Protein AF-A0A534MYF4-F1 (afdb_monomer)

Nearest PDB structures (foldseek):
  5f4y-assembly1_A  TM=4.083E-01  e=5.282E+00  Homo sapiens
  7zo8-assembly1_A  TM=3.201E-01  e=6.500E+00  Brucella abortus 2308
  7zdk-assembly1_C  TM=2.076E-01  e=5.016E+00  Escherichia coli K-12

Solvent-accessible surface area (backbone atoms only — not comparable to full-atom values): 9350 Å² total; per-residue (Å²): 141,80,67,73,68,59,60,54,53,53,51,52,51,52,52,51,52,51,49,53,50,50,54,53,47,58,74,72,53,86,73,79,54,94,61,69,84,48,51,46,61,53,49,28,51,52,36,49,53,49,29,50,55,48,47,54,52,52,52,52,49,57,50,50,52,52,50,51,50,52,52,42,53,56,51,50,74,78,44,56,82,83,51,40,57,59,49,50,56,50,43,55,50,51,53,48,53,52,46,53,50,53,47,46,52,40,57,77,75,43,42,69,60,51,53,52,52,49,54,54,47,56,72,76,45,65,71,89,74,60,60,74,83,52,53,60,45,74,74,59,60,81,47,68,70,51,53,50,51,50,30,53,50,43,45,54,53,36,71,67,51,62,91,102

Secondary structure (DSSP, 8-state):
---HHHHHHHHHHHHHHHHHHHHHHHTT-SS--TTTT--HHHHHHHHHHHHHHHHHHHHHHHHHHHHHHHHHHHHHHHS-TTHHHHHHHHHHHHHHHHHHHHHHHHHHHTHHHHHHHHHHHHHHS-GGG--GGGHHHHH---SHHHHHHHHHHHHHHHHTS---

Radius of gyration: 23.82 Å; Cα contacts (8 Å, |Δi|>4): 109; chains: 1; bounding box: 44×26×93 Å

Structure (mmCIF, N/CA/C/O backbone):
data_AF-A0A534MYF4-F1
#
_entry.id   AF-A0A534MYF4-F1
#
loop_
_atom_site.group_PDB
_atom_site.id
_atom_site.type_symbol
_atom_site.label_atom_id
_atom_site.label_alt_id
_atom_site.label_comp_id
_atom_site.label_asym_id
_atom_site.label_entity_id
_atom_site.label_seq_id
_atom_site.pdbx_PDB_ins_code
_atom_site.Cartn_x
_atom_site.Cartn_y
_atom_site.Cartn_z
_atom_site.occupancy
_atom_site.B_iso_or_equiv
_atom_site.auth_seq_id
_atom_site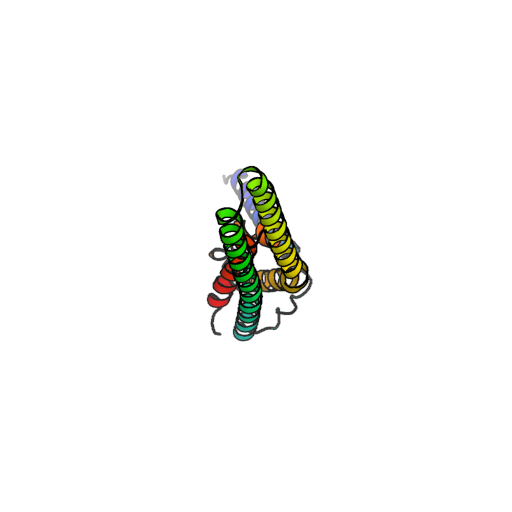.auth_comp_id
_atom_site.auth_asym_id
_atom_site.auth_atom_id
_atom_site.pdbx_PDB_model_num
ATOM 1 N N . MET A 1 1 ? -13.645 4.090 -62.710 1.00 44.28 1 MET A N 1
ATOM 2 C CA . MET A 1 1 ? -14.617 4.811 -61.861 1.00 44.28 1 MET A CA 1
ATOM 3 C C . MET A 1 1 ? -14.387 4.376 -60.413 1.00 44.28 1 MET A C 1
ATOM 5 O O . MET A 1 1 ? -15.042 3.464 -59.936 1.00 44.28 1 MET A O 1
ATOM 9 N N . PHE A 1 2 ? -13.359 4.928 -59.756 1.00 39.75 2 PHE A N 1
ATOM 10 C CA . PHE A 1 2 ? -12.973 4.542 -58.393 1.00 39.75 2 PHE A CA 1
ATOM 11 C C . PHE A 1 2 ? -13.410 5.617 -57.390 1.00 39.75 2 PHE A C 1
ATOM 13 O O . PHE A 1 2 ? -13.209 6.815 -57.574 1.00 39.75 2 PHE A O 1
ATOM 20 N N . THR A 1 3 ? -14.085 5.131 -56.358 1.00 49.12 3 THR A N 1
ATOM 21 C CA . THR A 1 3 ? -14.824 5.797 -55.284 1.00 49.12 3 THR A CA 1
ATOM 22 C C . THR A 1 3 ? -14.002 6.806 -54.473 1.00 49.12 3 THR A C 1
ATOM 24 O O . THR A 1 3 ? -13.263 6.418 -53.569 1.00 49.12 3 THR A O 1
ATOM 27 N N . LYS A 1 4 ? -14.228 8.104 -54.721 1.00 49.84 4 LYS A N 1
ATOM 28 C CA . LYS A 1 4 ? -13.668 9.246 -53.964 1.00 49.84 4 LYS A CA 1
ATOM 29 C C . LYS A 1 4 ? -14.003 9.239 -52.459 1.00 49.84 4 LYS A C 1
ATOM 31 O O . LYS A 1 4 ? -13.282 9.840 -51.674 1.00 49.84 4 LYS A O 1
ATOM 36 N N . GLY A 1 5 ? -15.061 8.538 -52.042 1.00 47.97 5 GLY A N 1
ATOM 37 C CA . GLY A 1 5 ? -15.445 8.429 -50.627 1.00 47.97 5 GLY A CA 1
ATOM 38 C C . GLY A 1 5 ? -14.579 7.470 -49.797 1.00 47.97 5 GLY A C 1
ATOM 39 O O . GLY A 1 5 ? -14.430 7.669 -48.596 1.00 47.97 5 GLY A O 1
ATOM 40 N N . LYS A 1 6 ? -13.966 6.450 -50.417 1.00 46.94 6 LYS A N 1
ATOM 41 C CA . LYS A 1 6 ? -13.182 5.430 -49.690 1.00 46.94 6 LYS A CA 1
ATOM 42 C C . LYS A 1 6 ? -11.779 5.914 -49.313 1.00 46.94 6 LYS A C 1
ATOM 44 O O . LYS A 1 6 ? -11.289 5.570 -48.243 1.00 46.94 6 LYS A O 1
ATOM 49 N N . THR A 1 7 ? -11.158 6.743 -50.150 1.00 51.94 7 THR A N 1
ATOM 50 C CA . THR A 1 7 ? -9.843 7.348 -49.875 1.00 51.94 7 THR A CA 1
ATOM 51 C C . THR A 1 7 ? -9.907 8.399 -48.770 1.00 51.94 7 THR A C 1
ATOM 53 O O . THR A 1 7 ? -8.994 8.473 -47.953 1.00 51.94 7 THR A O 1
ATOM 56 N N . PHE A 1 8 ? -11.002 9.161 -48.686 1.00 54.44 8 PHE A N 1
ATOM 57 C CA . PHE A 1 8 ? -11.188 10.159 -47.629 1.00 54.44 8 PHE A CA 1
ATOM 58 C C . PHE A 1 8 ? -11.366 9.503 -46.251 1.00 54.44 8 PHE A C 1
ATOM 60 O O . PHE A 1 8 ? -10.742 9.918 -45.280 1.00 54.44 8 PHE A O 1
ATOM 67 N N . LEU A 1 9 ? -12.143 8.415 -46.178 1.00 52.19 9 LEU A N 1
ATOM 68 C CA . LEU A 1 9 ? -12.341 7.660 -44.939 1.00 52.19 9 LEU A CA 1
ATOM 69 C C . LEU A 1 9 ? -11.034 7.019 -44.437 1.00 52.19 9 LEU A C 1
ATOM 71 O O . LEU A 1 9 ? -10.742 7.071 -43.246 1.00 52.19 9 LEU A O 1
ATOM 75 N N . PHE A 1 10 ? -10.220 6.469 -45.345 1.00 49.72 10 PHE A N 1
ATOM 76 C CA . PHE A 1 10 ? -8.921 5.887 -44.992 1.00 49.72 10 PHE A CA 1
ATOM 77 C C . PHE A 1 10 ? -7.945 6.929 -44.434 1.00 49.72 10 PHE A C 1
ATOM 79 O O . PHE A 1 10 ? -7.279 6.658 -43.439 1.00 49.72 10 PHE A O 1
ATOM 86 N N . LEU A 1 11 ? -7.889 8.128 -45.023 1.00 51.34 11 LEU A N 1
ATOM 87 C CA . LEU A 1 11 ? -7.017 9.208 -44.548 1.00 51.34 11 LEU A CA 1
ATOM 88 C C . LEU A 1 11 ? -7.445 9.745 -43.177 1.00 51.34 11 LEU A C 1
ATOM 90 O O . LEU A 1 11 ? -6.586 10.009 -42.341 1.00 51.34 11 LEU A O 1
ATOM 94 N N . VAL A 1 12 ? -8.750 9.849 -42.914 1.00 56.19 12 VAL A N 1
ATOM 95 C CA . VAL A 1 12 ? -9.270 10.295 -41.609 1.00 56.19 12 VAL A CA 1
ATOM 96 C C . VAL A 1 12 ? -9.009 9.255 -40.515 1.00 56.19 12 VAL A C 1
ATOM 98 O O . VAL A 1 12 ? -8.615 9.623 -39.411 1.00 56.19 12 VAL A O 1
ATOM 101 N N . ILE A 1 13 ? -9.156 7.959 -40.811 1.00 54.66 13 ILE A N 1
ATOM 102 C CA . ILE A 1 13 ? -8.848 6.886 -39.851 1.00 54.66 13 ILE A CA 1
ATOM 103 C C . ILE A 1 13 ? -7.342 6.827 -39.564 1.00 54.66 13 ILE A C 1
ATOM 105 O O . ILE A 1 13 ? -6.945 6.714 -38.404 1.00 54.66 13 ILE A O 1
ATOM 109 N N . LEU A 1 14 ? -6.496 6.954 -40.592 1.00 49.47 14 LEU A N 1
ATOM 110 C CA . LEU A 1 14 ? -5.044 6.942 -40.417 1.00 49.47 14 LEU A CA 1
ATOM 111 C C . LEU A 1 14 ? -4.564 8.169 -39.627 1.00 49.47 14 LEU A C 1
ATOM 113 O O . LEU A 1 14 ? -3.753 8.018 -38.720 1.00 49.47 14 LEU A O 1
ATOM 117 N N . ALA A 1 15 ? -5.114 9.355 -39.914 1.00 52.22 15 ALA A N 1
ATOM 118 C CA . ALA A 1 15 ? -4.825 10.589 -39.181 1.00 52.22 15 ALA A CA 1
ATOM 119 C C . ALA A 1 15 ? -5.340 10.553 -37.730 1.00 52.22 15 ALA A C 1
ATOM 121 O O . ALA A 1 15 ? -4.687 11.071 -36.829 1.00 52.22 15 ALA A O 1
ATOM 122 N N . GLY A 1 16 ? -6.487 9.913 -37.479 1.00 47.78 16 GLY A N 1
ATOM 123 C CA . GLY A 1 16 ? -7.017 9.712 -36.129 1.00 47.78 16 GLY A CA 1
ATOM 124 C C . GLY A 1 16 ? -6.170 8.745 -35.296 1.00 47.78 16 GLY A C 1
ATOM 125 O O . GLY A 1 16 ? -5.919 9.001 -34.119 1.00 47.78 16 GLY A O 1
ATOM 126 N N . LEU A 1 17 ? -5.677 7.663 -35.907 1.00 50.41 17 LEU A N 1
ATOM 127 C CA . LEU A 1 17 ? -4.780 6.704 -35.254 1.00 50.41 17 LEU A CA 1
ATOM 128 C C . LEU A 1 17 ? -3.402 7.309 -34.965 1.00 50.41 17 LEU A C 1
ATOM 130 O O . LEU A 1 17 ? -2.874 7.107 -33.872 1.00 50.41 17 LEU A O 1
ATOM 134 N N . THR A 1 18 ? -2.836 8.085 -35.894 1.00 51.31 18 THR A N 1
ATOM 135 C CA . THR A 1 18 ? -1.557 8.771 -35.661 1.00 51.31 18 THR A CA 1
ATOM 136 C C . THR A 1 18 ? -1.698 9.890 -34.639 1.00 51.31 18 THR A C 1
ATOM 138 O O . THR A 1 18 ? -0.851 9.989 -33.760 1.00 51.31 18 THR A O 1
ATOM 141 N N . ALA A 1 19 ? -2.782 10.668 -34.655 1.00 48.22 19 ALA A N 1
ATOM 142 C CA . ALA A 1 19 ? -3.037 11.678 -33.630 1.00 48.22 19 ALA A CA 1
ATOM 143 C C . ALA A 1 19 ? -3.228 11.051 -32.240 1.00 48.22 19 ALA A C 1
ATOM 145 O O . ALA A 1 19 ? -2.672 11.555 -31.270 1.00 48.22 19 ALA A O 1
ATOM 146 N N . ALA A 1 20 ? -3.939 9.924 -32.127 1.00 50.81 20 ALA A N 1
ATOM 147 C CA . ALA A 1 20 ? -4.079 9.209 -30.858 1.00 50.81 20 ALA A CA 1
ATOM 148 C C . ALA A 1 20 ? -2.747 8.611 -30.372 1.00 50.81 20 ALA A C 1
ATOM 150 O O . ALA A 1 20 ? -2.467 8.650 -29.176 1.00 50.81 20 ALA A O 1
ATOM 151 N N . ALA A 1 21 ? -1.910 8.093 -31.277 1.00 49.12 21 ALA A N 1
ATOM 152 C CA . ALA A 1 21 ? -0.580 7.589 -30.943 1.00 49.12 21 ALA A CA 1
ATOM 153 C C . ALA A 1 21 ? 0.377 8.717 -30.525 1.00 49.12 21 ALA A C 1
ATOM 155 O O . ALA A 1 21 ? 1.079 8.573 -29.531 1.00 49.12 21 ALA A O 1
ATOM 156 N N . VAL A 1 22 ? 0.356 9.857 -31.223 1.00 48.53 22 VAL A N 1
ATOM 157 C CA . VAL A 1 22 ? 1.173 11.038 -30.909 1.00 48.53 22 VAL A CA 1
ATOM 158 C C . VAL A 1 22 ? 0.718 11.681 -29.601 1.00 48.53 22 VAL A C 1
ATOM 160 O O . VAL A 1 22 ? 1.566 11.956 -28.765 1.00 48.53 22 VAL A O 1
ATOM 163 N N . LEU A 1 23 ? -0.591 11.825 -29.355 1.00 46.50 23 LEU A N 1
ATOM 164 C CA . LEU A 1 23 ? -1.103 12.358 -28.086 1.00 46.50 23 LEU A CA 1
ATOM 165 C C . LEU A 1 23 ? -0.748 11.442 -26.900 1.00 46.50 23 LEU A C 1
ATOM 167 O O . LEU A 1 23 ? -0.424 11.919 -25.813 1.00 46.50 23 LEU A O 1
ATOM 171 N N . ARG A 1 24 ? -0.769 10.116 -27.113 1.00 48.12 24 ARG A N 1
ATOM 172 C CA . ARG A 1 24 ? -0.314 9.116 -26.131 1.00 48.12 24 ARG A CA 1
ATOM 173 C C . ARG A 1 24 ? 1.193 9.179 -25.902 1.00 48.12 24 ARG A C 1
ATOM 175 O O . ARG A 1 24 ? 1.608 9.042 -24.758 1.00 48.12 24 ARG A O 1
ATOM 182 N N . LEU A 1 25 ? 1.988 9.432 -26.944 1.00 42.41 25 LEU A N 1
ATOM 183 C CA . LEU A 1 25 ? 3.434 9.626 -26.835 1.00 42.41 25 LEU A CA 1
ATOM 184 C C . LEU A 1 25 ? 3.765 10.924 -26.084 1.00 42.41 25 LEU A C 1
ATOM 186 O O . LEU A 1 25 ? 4.630 10.915 -25.219 1.00 42.41 25 LEU A O 1
ATOM 190 N N . THR A 1 26 ? 3.030 12.011 -26.340 1.00 46.66 26 THR A N 1
ATOM 191 C CA . THR A 1 26 ? 3.214 13.305 -25.660 1.00 46.66 26 THR A CA 1
ATOM 192 C C . THR A 1 26 ? 2.696 13.318 -24.224 1.00 46.66 26 THR A C 1
ATOM 194 O O . THR A 1 26 ? 3.169 14.110 -23.423 1.00 46.66 26 THR A O 1
ATOM 197 N N . LEU A 1 27 ? 1.750 12.442 -23.862 1.00 48.22 27 LEU A N 1
ATOM 198 C CA . LEU A 1 27 ? 1.369 12.226 -22.458 1.00 48.22 27 LEU A CA 1
ATOM 199 C C . LEU A 1 27 ? 2.391 11.354 -21.700 1.00 48.22 27 LEU A C 1
ATOM 201 O O . LEU A 1 27 ? 2.335 11.293 -20.475 1.00 48.22 27 LEU A O 1
ATOM 205 N N . TYR A 1 28 ? 3.311 10.693 -22.416 1.00 48.97 28 TYR A N 1
ATOM 206 C CA . TYR A 1 28 ? 4.351 9.803 -21.880 1.00 48.97 28 TYR A CA 1
ATOM 207 C C . TYR A 1 28 ? 5.794 10.335 -22.042 1.00 48.97 28 TYR A C 1
ATOM 209 O O . TYR A 1 28 ? 6.733 9.685 -21.587 1.00 48.97 28 TYR A O 1
ATOM 217 N N . SER A 1 29 ? 5.981 11.504 -22.655 1.00 42.56 29 SER A N 1
ATOM 218 C CA . SER A 1 29 ? 7.255 12.216 -22.863 1.00 42.56 29 SER A CA 1
ATOM 219 C C . SER A 1 29 ? 7.183 13.509 -22.025 1.00 42.56 29 SER A C 1
ATOM 221 O O . 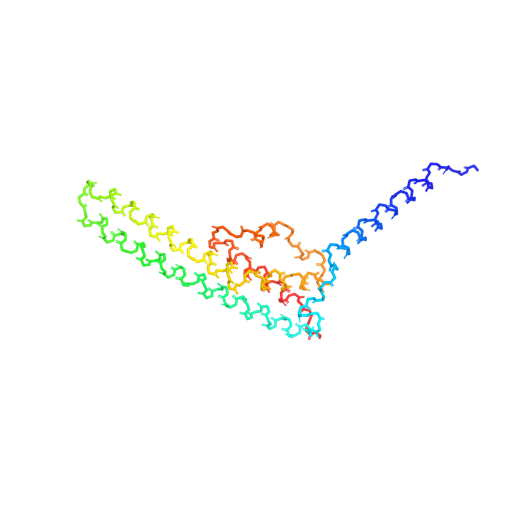SER A 1 29 ? 6.146 14.159 -22.007 1.00 42.56 29 SER A O 1
ATOM 223 N N . ASP A 1 30 ? 8.163 13.931 -21.217 1.00 41.16 30 ASP A N 1
ATOM 224 C CA . ASP A 1 30 ? 9.586 13.986 -21.563 1.00 41.16 30 ASP A CA 1
ATOM 225 C C . ASP A 1 30 ? 10.534 14.163 -20.352 1.00 41.16 30 ASP A C 1
ATOM 227 O O . ASP A 1 30 ? 11.585 14.792 -20.446 1.00 41.16 30 ASP A O 1
ATOM 231 N N . ALA A 1 31 ? 10.194 13.616 -19.185 1.00 49.75 31 ALA A N 1
ATOM 232 C CA . ALA A 1 31 ? 11.209 13.354 -18.166 1.00 49.75 31 ALA A CA 1
ATOM 233 C C . ALA A 1 31 ? 11.543 11.869 -18.249 1.00 49.75 31 ALA A C 1
ATOM 235 O O . ALA A 1 31 ? 10.700 11.031 -17.924 1.00 49.75 31 ALA A O 1
ATOM 236 N N . ALA A 1 32 ? 12.744 11.531 -18.726 1.00 61.88 32 ALA A N 1
ATOM 237 C CA . ALA A 1 32 ? 13.231 10.162 -18.660 1.00 61.88 32 ALA A CA 1
ATOM 238 C C . ALA A 1 32 ? 13.028 9.661 -17.223 1.00 61.88 32 ALA A C 1
ATOM 240 O O . ALA A 1 32 ? 13.546 10.261 -16.280 1.00 61.88 32 ALA A O 1
ATOM 241 N N . SER A 1 33 ? 12.214 8.610 -17.056 1.00 75.25 33 SER A N 1
ATOM 242 C CA . SER A 1 33 ? 12.019 7.979 -15.751 1.00 75.25 33 SER A CA 1
ATOM 243 C C . SER A 1 33 ? 13.400 7.721 -15.138 1.00 75.25 33 SER A C 1
ATOM 245 O O . SER A 1 33 ? 14.303 7.310 -15.881 1.00 75.25 33 SER A O 1
ATOM 247 N N . PRO A 1 34 ? 13.598 7.911 -13.822 1.00 85.88 34 PRO A N 1
ATOM 248 C CA . PRO A 1 34 ? 14.857 7.557 -13.167 1.00 85.88 34 PRO A CA 1
ATOM 249 C C . PRO A 1 34 ? 15.258 6.093 -13.418 1.00 85.88 34 PRO A C 1
ATOM 251 O O . PRO A 1 34 ? 16.431 5.763 -13.318 1.00 85.88 34 PRO A O 1
ATOM 254 N N . TYR A 1 35 ? 14.306 5.241 -13.815 1.00 89.44 35 TYR A N 1
ATOM 255 C CA . TYR A 1 35 ? 14.516 3.830 -14.144 1.00 89.44 35 TYR A CA 1
ATOM 256 C C . TYR A 1 35 ? 14.631 3.549 -15.651 1.00 89.44 35 TYR A C 1
ATOM 258 O O . TYR A 1 35 ? 14.653 2.396 -16.074 1.00 89.44 35 TYR A O 1
ATOM 266 N N . SER A 1 36 ? 14.666 4.575 -16.502 1.00 88.31 36 SER A N 1
ATOM 267 C CA . SER A 1 36 ? 14.696 4.404 -17.963 1.00 88.31 36 SER A CA 1
ATOM 268 C C . SER A 1 36 ? 15.958 3.691 -18.462 1.00 88.31 36 SER A C 1
ATOM 270 O O . SER A 1 36 ? 15.884 2.976 -19.463 1.00 88.31 36 SER A O 1
ATOM 272 N N . SER A 1 37 ? 17.079 3.848 -17.750 1.00 90.00 37 SER A N 1
ATOM 273 C CA . SER A 1 37 ? 18.358 3.172 -17.999 1.00 90.00 37 SER A CA 1
ATOM 274 C C . SER A 1 37 ? 18.502 1.820 -17.296 1.00 90.00 37 SER A C 1
ATOM 276 O O . SER A 1 37 ? 19.472 1.110 -17.556 1.00 90.00 37 SER A O 1
ATOM 278 N N . ASP A 1 38 ? 17.578 1.454 -16.403 1.00 92.06 38 ASP A N 1
ATOM 279 C CA . ASP A 1 38 ? 17.662 0.193 -15.665 1.00 92.06 38 ASP A CA 1
ATOM 280 C C . ASP A 1 38 ? 17.457 -0.994 -16.607 1.00 92.06 38 ASP A C 1
ATOM 282 O O . ASP A 1 38 ? 16.554 -0.992 -17.446 1.00 92.06 38 ASP A O 1
ATOM 286 N N . SER A 1 39 ? 18.228 -2.064 -16.426 1.00 94.50 39 SER A N 1
ATOM 287 C CA . SER A 1 39 ? 17.902 -3.371 -17.014 1.00 94.50 39 SER A CA 1
ATOM 288 C C . SER A 1 39 ? 16.567 -3.902 -16.476 1.00 94.50 39 SER A C 1
ATOM 290 O O . SER A 1 39 ? 16.102 -3.491 -15.409 1.00 94.50 39 SER A O 1
ATOM 292 N N . ASN A 1 40 ? 15.946 -4.863 -17.168 1.00 95.56 40 ASN A N 1
ATOM 293 C CA . ASN A 1 40 ? 14.716 -5.491 -16.668 1.00 95.56 40 ASN A CA 1
ATOM 294 C C . ASN A 1 40 ? 14.926 -6.132 -15.294 1.00 95.56 40 ASN A C 1
ATOM 296 O O . ASN A 1 40 ? 14.067 -6.023 -14.422 1.00 95.56 40 ASN A O 1
ATOM 300 N N . LYS A 1 41 ? 16.099 -6.732 -15.067 1.00 95.25 41 LYS A N 1
ATOM 301 C CA . LYS A 1 41 ? 16.479 -7.303 -13.773 1.00 95.25 41 LYS A CA 1
ATOM 302 C C . LYS A 1 41 ? 16.530 -6.250 -12.660 1.00 95.25 41 LYS A C 1
ATOM 304 O O . LYS A 1 41 ? 16.025 -6.502 -11.567 1.00 95.25 41 LYS A O 1
ATOM 309 N N . GLN A 1 42 ? 17.109 -5.080 -12.931 1.00 95.94 42 GLN A N 1
ATOM 310 C CA . GLN A 1 42 ? 17.155 -3.971 -11.970 1.00 95.94 42 GLN A CA 1
ATOM 311 C C . GLN A 1 42 ? 15.754 -3.427 -11.685 1.00 95.94 42 GLN A C 1
ATOM 313 O O . GLN A 1 42 ? 15.357 -3.377 -10.524 1.00 95.94 42 GLN A O 1
ATOM 318 N N . LEU A 1 43 ? 14.965 -3.139 -12.724 1.00 96.44 43 LEU A N 1
ATOM 319 C CA . LEU A 1 43 ? 13.597 -2.641 -12.568 1.00 96.44 43 LEU A CA 1
ATOM 320 C C . LEU A 1 43 ? 12.707 -3.633 -11.800 1.00 96.44 43 LEU A C 1
ATOM 322 O O . LEU A 1 43 ? 11.939 -3.229 -10.928 1.00 96.44 43 LEU A O 1
ATOM 326 N N . LYS A 1 44 ? 12.847 -4.938 -12.067 1.00 97.00 44 LYS A N 1
ATOM 327 C CA . LYS A 1 44 ? 12.167 -6.011 -11.326 1.00 97.00 44 LYS A CA 1
ATOM 328 C C . LYS A 1 44 ? 12.545 -5.987 -9.846 1.00 97.00 44 LYS A C 1
ATOM 330 O O . LYS A 1 44 ? 11.661 -6.021 -8.996 1.00 97.00 44 LYS A O 1
ATOM 335 N N . SER A 1 45 ? 13.836 -5.871 -9.530 1.00 97.00 45 SER A N 1
ATOM 336 C CA . SER A 1 45 ? 14.309 -5.762 -8.145 1.00 97.00 45 SER A CA 1
ATOM 337 C C . SER A 1 45 ? 13.768 -4.511 -7.446 1.00 97.00 45 SER A C 1
ATOM 339 O O . SER A 1 45 ? 13.310 -4.602 -6.308 1.00 97.00 45 SER A O 1
ATOM 341 N N . THR A 1 46 ? 13.782 -3.359 -8.119 1.00 97.25 46 THR A N 1
ATOM 342 C CA . THR A 1 46 ? 13.235 -2.096 -7.602 1.00 97.25 46 THR A CA 1
ATOM 343 C C . THR A 1 46 ? 11.745 -2.227 -7.301 1.00 97.25 46 THR A C 1
ATOM 345 O O . THR A 1 46 ? 11.305 -1.919 -6.193 1.00 97.25 46 THR A O 1
ATOM 348 N N . ALA A 1 47 ? 10.969 -2.754 -8.251 1.00 97.75 47 ALA A N 1
ATOM 349 C CA . ALA A 1 47 ? 9.536 -2.956 -8.083 1.00 97.75 47 ALA A CA 1
ATOM 350 C C . ALA A 1 47 ? 9.220 -3.916 -6.925 1.00 97.75 47 ALA A C 1
ATOM 352 O O . ALA A 1 47 ? 8.367 -3.607 -6.099 1.00 97.75 47 ALA A O 1
ATOM 353 N N . LEU A 1 48 ? 9.936 -5.037 -6.801 1.00 98.12 48 LEU A N 1
ATOM 354 C CA . LEU A 1 48 ? 9.737 -5.985 -5.696 1.00 98.12 48 LEU A CA 1
ATOM 355 C C . LEU A 1 48 ? 10.159 -5.406 -4.335 1.00 98.12 48 LEU A C 1
ATOM 357 O O . LEU A 1 48 ? 9.500 -5.652 -3.320 1.00 98.12 48 LEU A O 1
ATOM 361 N N . GLY A 1 49 ? 11.218 -4.594 -4.301 1.00 98.25 49 GLY A N 1
ATOM 362 C CA . GLY A 1 49 ? 11.607 -3.844 -3.108 1.00 98.25 49 GLY A CA 1
ATOM 363 C C . GLY A 1 49 ? 10.512 -2.871 -2.667 1.00 98.25 49 GLY A C 1
ATOM 364 O O . GLY A 1 49 ? 10.177 -2.799 -1.485 1.00 98.25 49 GLY A O 1
ATOM 365 N N . LEU A 1 50 ? 9.892 -2.175 -3.621 1.00 98.12 50 LEU A N 1
ATOM 366 C CA . LEU A 1 50 ? 8.759 -1.297 -3.360 1.00 98.12 50 LEU A CA 1
ATOM 367 C C . LEU A 1 50 ? 7.521 -2.072 -2.879 1.00 98.12 50 LEU A C 1
ATOM 369 O O . LEU A 1 50 ? 6.935 -1.690 -1.869 1.00 98.12 50 LEU A O 1
ATOM 373 N N . VAL A 1 51 ? 7.178 -3.197 -3.514 1.00 98.69 51 VAL A N 1
ATOM 374 C CA . VAL A 1 51 ? 6.106 -4.107 -3.059 1.00 98.69 51 VAL A CA 1
ATOM 375 C C . VAL A 1 51 ? 6.321 -4.519 -1.605 1.00 98.69 51 VAL A C 1
ATOM 377 O O . VAL A 1 51 ? 5.384 -4.494 -0.812 1.00 98.69 51 VAL A O 1
ATOM 380 N N . THR A 1 52 ? 7.560 -4.832 -1.227 1.00 98.62 52 THR A N 1
ATOM 381 C CA . THR A 1 52 ? 7.907 -5.220 0.147 1.00 98.62 52 THR A CA 1
ATOM 382 C C . THR A 1 52 ? 7.657 -4.079 1.135 1.00 98.62 52 THR A C 1
ATOM 384 O O . THR A 1 52 ? 7.047 -4.295 2.180 1.00 98.62 52 THR A O 1
ATOM 387 N N . LYS A 1 53 ? 8.064 -2.846 0.798 1.00 98.56 53 LYS A N 1
ATOM 388 C CA . LYS A 1 53 ? 7.789 -1.658 1.627 1.00 98.56 53 LYS A CA 1
ATOM 389 C C . LYS A 1 53 ? 6.285 -1.414 1.786 1.00 98.56 53 LYS A C 1
ATOM 391 O O . LYS A 1 53 ? 5.829 -1.129 2.891 1.00 98.56 53 LYS A O 1
ATOM 396 N N . ILE A 1 54 ? 5.523 -1.536 0.696 1.00 98.50 54 ILE A N 1
ATOM 397 C CA . ILE A 1 54 ? 4.069 -1.337 0.705 1.00 98.50 54 ILE A CA 1
ATOM 398 C C . ILE A 1 54 ? 3.390 -2.401 1.571 1.00 98.50 54 ILE A C 1
ATOM 400 O O . ILE A 1 54 ? 2.590 -2.058 2.438 1.00 98.50 54 ILE A O 1
ATOM 404 N N . ARG A 1 55 ? 3.747 -3.678 1.399 1.00 98.50 55 ARG A N 1
ATOM 405 C CA . ARG A 1 55 ? 3.209 -4.772 2.219 1.00 98.50 55 ARG A CA 1
ATOM 406 C C . ARG A 1 55 ? 3.565 -4.614 3.690 1.00 98.50 55 ARG A C 1
ATOM 408 O O . ARG A 1 55 ? 2.686 -4.758 4.523 1.00 98.50 55 ARG A O 1
ATOM 415 N N . GLY A 1 56 ? 4.785 -4.186 4.014 1.00 98.31 56 GLY A N 1
ATOM 416 C CA . GLY A 1 56 ? 5.158 -3.877 5.398 1.00 98.31 56 GLY A CA 1
ATOM 417 C C . GLY A 1 56 ? 4.285 -2.784 6.032 1.00 98.31 56 GLY A C 1
ATOM 418 O O . GLY A 1 56 ? 3.940 -2.868 7.212 1.00 98.31 56 GLY A O 1
ATOM 419 N N . LEU A 1 57 ? 3.877 -1.778 5.253 1.00 97.88 57 LEU A N 1
ATOM 420 C CA . LEU A 1 57 ? 2.948 -0.743 5.711 1.00 97.88 57 LEU A CA 1
ATOM 421 C C . LEU A 1 57 ? 1.532 -1.303 5.945 1.00 97.88 57 LEU A C 1
ATOM 423 O O . LEU A 1 57 ? 0.924 -1.008 6.976 1.00 97.88 57 LEU A O 1
ATOM 427 N N . VAL A 1 58 ? 1.027 -2.126 5.021 1.00 98.19 58 VAL A N 1
ATOM 428 C CA . VAL A 1 58 ? -0.277 -2.805 5.137 1.00 98.19 58 VAL A CA 1
ATOM 429 C C . VAL A 1 58 ? -0.293 -3.772 6.326 1.00 98.19 58 VAL A C 1
ATOM 431 O O . VAL A 1 58 ? -1.228 -3.756 7.121 1.00 98.19 58 VAL A O 1
ATOM 434 N N . ASP A 1 59 ? 0.767 -4.553 6.522 1.00 98.31 59 ASP A N 1
ATOM 435 C CA . ASP A 1 59 ? 0.902 -5.492 7.638 1.00 98.31 59 ASP A CA 1
ATOM 436 C C . ASP A 1 59 ? 0.916 -4.776 8.991 1.00 98.31 59 ASP A C 1
ATOM 438 O O . ASP A 1 59 ? 0.294 -5.238 9.953 1.00 98.31 59 ASP A O 1
ATOM 442 N N . SER A 1 60 ? 1.587 -3.623 9.064 1.00 97.94 60 SER A N 1
ATOM 443 C CA . SER A 1 60 ? 1.583 -2.764 10.252 1.00 97.94 60 SER A CA 1
ATOM 444 C C . SER A 1 60 ? 0.169 -2.277 10.585 1.00 97.94 60 SER A C 1
ATOM 446 O O . SER A 1 60 ? -0.271 -2.386 11.733 1.00 97.94 60 SER A O 1
ATOM 448 N N . TYR A 1 61 ? -0.586 -1.830 9.575 1.00 98.00 61 TYR A N 1
ATOM 449 C CA . TYR A 1 61 ? -1.998 -1.485 9.739 1.00 98.00 61 TYR A CA 1
ATOM 450 C C . TYR A 1 61 ? -2.831 -2.685 10.203 1.00 98.00 61 TYR A C 1
ATOM 452 O O . TYR A 1 61 ? -3.531 -2.583 11.204 1.00 98.00 61 TYR A O 1
ATOM 460 N N . ASN A 1 62 ? -2.706 -3.841 9.548 1.00 97.75 62 ASN A N 1
ATOM 461 C CA . ASN A 1 62 ? -3.458 -5.053 9.884 1.00 97.75 62 ASN A CA 1
ATOM 462 C C . ASN A 1 62 ? -3.145 -5.562 11.297 1.00 97.75 62 ASN A C 1
ATOM 464 O O . ASN A 1 62 ? -3.983 -6.177 11.959 1.00 97.75 62 ASN A O 1
ATOM 468 N N . LYS A 1 63 ? -1.918 -5.356 11.785 1.00 98.12 63 LYS A N 1
ATOM 469 C CA . LYS A 1 63 ? -1.579 -5.616 13.185 1.00 98.12 63 LYS A CA 1
ATOM 470 C C . LYS A 1 63 ? -2.320 -4.644 14.105 1.00 98.12 63 LYS A C 1
ATOM 472 O O . LYS A 1 63 ? -2.944 -5.093 15.063 1.00 98.12 63 LYS A O 1
ATOM 477 N N . LYS A 1 64 ? -2.300 -3.346 13.790 1.00 97.44 64 LYS A N 1
ATOM 478 C CA . LYS A 1 64 ? -2.975 -2.324 14.594 1.00 97.44 64 LYS A CA 1
ATOM 479 C C . LYS A 1 64 ? -4.493 -2.505 14.627 1.00 97.44 64 LYS A C 1
ATOM 481 O O . LYS A 1 64 ? -5.087 -2.374 15.690 1.00 97.44 64 LYS A O 1
ATOM 486 N N . ASP A 1 65 ? -5.111 -2.837 13.500 1.00 96.94 65 ASP A N 1
ATOM 487 C CA . ASP A 1 65 ? -6.543 -3.132 13.409 1.00 96.94 65 ASP A CA 1
ATOM 488 C C . ASP A 1 65 ? -6.934 -4.311 14.314 1.00 96.94 65 ASP A C 1
ATOM 490 O O . ASP A 1 65 ? -7.866 -4.209 15.111 1.00 96.94 65 ASP A O 1
ATOM 494 N N . ARG A 1 66 ? -6.144 -5.394 14.300 1.00 97.50 66 ARG A N 1
ATOM 495 C CA . ARG A 1 66 ? -6.349 -6.543 15.198 1.00 97.50 66 ARG A CA 1
ATOM 496 C C . ARG A 1 66 ? -6.230 -6.174 16.676 1.00 97.50 66 ARG A C 1
ATOM 498 O O . ARG A 1 66 ? -7.043 -6.637 17.472 1.00 97.50 66 ARG A O 1
ATOM 505 N N . GLU A 1 67 ? -5.251 -5.348 17.041 1.00 97.25 67 GLU A N 1
ATOM 506 C CA . GLU A 1 67 ? -5.112 -4.828 18.410 1.00 97.25 67 GLU A CA 1
ATOM 507 C C . GLU A 1 67 ? -6.345 -4.004 18.814 1.00 97.25 67 GLU A C 1
ATOM 509 O O . GLU A 1 67 ? -6.942 -4.258 19.857 1.00 97.25 67 GLU A O 1
ATOM 514 N N . LEU A 1 68 ? -6.786 -3.079 17.955 1.00 96.75 68 LEU A N 1
ATOM 515 C CA . LEU A 1 68 ? -7.968 -2.249 18.207 1.00 96.75 68 LEU A CA 1
ATOM 516 C C . LEU A 1 68 ? -9.249 -3.081 18.336 1.00 96.75 68 LEU A C 1
ATOM 518 O O . LEU A 1 68 ? -10.086 -2.783 19.186 1.00 96.75 68 LEU A O 1
ATOM 522 N N . MET A 1 69 ? -9.405 -4.120 17.515 1.00 96.31 69 MET A N 1
ATOM 523 C CA . MET A 1 69 ? -10.544 -5.035 17.588 1.00 96.31 69 MET A CA 1
ATOM 524 C C . MET A 1 69 ? -10.543 -5.835 18.896 1.00 96.31 69 MET A C 1
ATOM 526 O O . MET A 1 69 ? -11.590 -5.978 19.530 1.00 96.31 69 MET A O 1
ATOM 530 N N . ALA A 1 70 ? -9.379 -6.329 19.326 1.00 96.25 70 ALA A N 1
ATOM 531 C CA . ALA A 1 70 ? -9.243 -7.060 20.584 1.00 96.25 70 ALA A CA 1
ATOM 532 C C . ALA A 1 70 ? -9.557 -6.169 21.800 1.00 96.25 70 ALA A C 1
ATOM 534 O O . ALA A 1 70 ? -10.299 -6.583 22.700 1.00 96.25 70 ALA A O 1
ATOM 535 N N . ASP A 1 71 ? -9.064 -4.927 21.798 1.00 94.19 71 ASP A N 1
ATOM 536 C CA . ASP A 1 71 ? -9.372 -3.926 22.823 1.00 94.19 71 ASP A CA 1
ATOM 537 C C . ASP A 1 71 ? -10.868 -3.591 22.834 1.00 94.19 71 ASP A C 1
ATOM 539 O O . ASP A 1 71 ? -11.496 -3.534 23.895 1.00 94.19 71 ASP A O 1
ATOM 543 N N . TYR A 1 72 ? -11.466 -3.407 21.653 1.00 94.06 72 TYR A N 1
ATOM 544 C CA . TYR A 1 72 ? -12.898 -3.164 21.508 1.00 94.06 72 TYR A CA 1
ATOM 545 C C . TYR A 1 72 ? -13.723 -4.311 22.095 1.00 94.06 72 TYR A C 1
ATOM 547 O O . TYR A 1 72 ? -14.591 -4.058 22.927 1.00 94.06 72 TYR A O 1
ATOM 555 N N . GLN A 1 73 ? -13.435 -5.564 21.730 1.00 93.56 73 GLN A N 1
ATOM 556 C CA . GLN A 1 73 ? -14.144 -6.734 22.260 1.00 93.56 73 GLN A CA 1
ATOM 557 C C . GLN A 1 73 ? -14.015 -6.845 23.780 1.00 93.56 73 GLN A C 1
ATOM 559 O O . GLN A 1 73 ? -15.018 -7.045 24.468 1.00 93.56 73 GLN A O 1
ATOM 564 N N . THR A 1 74 ? -12.802 -6.672 24.306 1.00 92.69 74 THR A N 1
ATOM 565 C CA . THR A 1 74 ? -12.531 -6.757 25.747 1.00 92.69 74 THR A CA 1
ATOM 566 C C . THR A 1 74 ? -13.325 -5.704 26.515 1.00 92.69 74 THR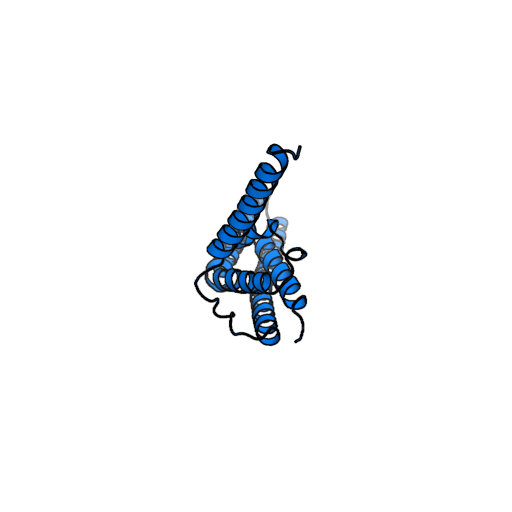 A C 1
ATOM 568 O O . THR A 1 74 ? -14.028 -6.029 27.472 1.00 92.69 74 THR A O 1
ATOM 571 N N . ASN A 1 75 ? -13.277 -4.450 26.062 1.00 89.38 75 ASN A N 1
ATOM 572 C CA . ASN A 1 75 ? -14.003 -3.355 26.697 1.00 89.38 75 ASN A CA 1
ATOM 573 C C . ASN A 1 75 ? -15.518 -3.507 26.521 1.00 89.38 75 ASN A C 1
ATOM 575 O O . ASN A 1 75 ? -16.280 -3.276 27.454 1.00 89.38 75 ASN A O 1
ATOM 579 N N . TYR A 1 76 ? -15.990 -3.936 25.352 1.00 87.88 76 TYR A N 1
ATOM 580 C CA . TYR A 1 76 ? -17.418 -4.092 25.085 1.00 87.88 76 TYR A CA 1
ATOM 581 C C . TYR A 1 76 ? -18.072 -5.144 25.996 1.00 87.88 76 TYR A C 1
ATOM 583 O O . TYR A 1 76 ? -19.176 -4.920 26.502 1.00 87.88 76 TYR A O 1
ATOM 591 N N . LEU A 1 77 ? -17.390 -6.271 26.236 1.00 85.94 77 LEU A N 1
ATOM 592 C CA . LEU A 1 77 ? -17.882 -7.361 27.087 1.00 85.94 77 LEU A CA 1
ATOM 593 C C . LEU A 1 77 ? -17.964 -6.978 28.570 1.00 85.94 77 LEU A C 1
ATOM 595 O O . LEU A 1 77 ? -18.861 -7.448 29.268 1.00 85.94 77 LEU A O 1
ATOM 599 N N . THR A 1 78 ? -17.068 -6.116 29.049 1.00 85.00 78 THR A N 1
ATOM 600 C CA . THR A 1 78 ? -17.000 -5.702 30.461 1.00 85.00 78 THR A CA 1
ATOM 601 C C . THR A 1 78 ? -17.880 -4.492 30.792 1.00 85.00 78 THR A C 1
ATOM 603 O O . THR A 1 78 ? -18.055 -4.165 31.966 1.00 85.00 78 THR A O 1
ATOM 606 N N . SER A 1 79 ? -18.482 -3.853 29.783 1.00 83.06 79 SER A N 1
ATOM 607 C CA . SER A 1 79 ? -19.165 -2.559 29.923 1.00 83.06 79 SER A CA 1
ATOM 608 C C . SER A 1 79 ? -20.685 -2.637 30.014 1.00 83.06 79 SER A C 1
ATOM 610 O O . SER A 1 79 ? -21.340 -3.471 29.371 1.00 83.06 79 SER A O 1
ATOM 612 N N . ARG A 1 80 ? -21.272 -1.683 30.752 1.00 81.25 80 ARG A N 1
ATOM 613 C CA . ARG A 1 80 ? -22.731 -1.492 30.843 1.00 81.25 80 ARG A CA 1
ATOM 614 C C . ARG A 1 80 ? -23.295 -0.928 29.535 1.00 81.25 80 ARG A C 1
ATOM 616 O O . ARG A 1 80 ? -22.591 -0.284 28.761 1.00 81.25 80 ARG A O 1
ATOM 623 N N . THR A 1 81 ? -24.593 -1.117 29.289 1.00 77.06 81 THR A N 1
ATOM 624 C CA . THR A 1 81 ? -25.247 -0.777 28.008 1.00 77.06 81 THR A CA 1
ATOM 625 C C . THR A 1 81 ? -25.043 0.679 27.563 1.00 77.06 81 THR A C 1
ATOM 627 O O . THR A 1 81 ? -24.866 0.929 26.376 1.00 77.06 81 THR A O 1
ATOM 630 N N . THR A 1 82 ? -25.009 1.636 28.494 1.00 76.44 82 THR A N 1
ATOM 631 C CA . THR A 1 82 ? -24.795 3.067 28.208 1.00 76.44 82 THR A CA 1
ATOM 632 C C . THR A 1 82 ? -23.342 3.426 27.872 1.00 76.44 82 THR A C 1
ATOM 634 O O . THR A 1 82 ? -23.102 4.418 27.188 1.00 76.44 82 THR A O 1
ATOM 637 N N . GLU A 1 83 ? -22.366 2.626 28.305 1.00 86.44 83 GLU A N 1
ATOM 638 C CA . GLU A 1 83 ? -20.933 2.831 28.031 1.00 86.44 83 GLU A CA 1
ATOM 639 C C . GLU A 1 83 ? -20.512 2.228 26.685 1.00 86.44 83 GLU A C 1
ATOM 641 O O . GLU A 1 83 ? -19.571 2.706 26.052 1.00 86.44 83 GLU A O 1
ATOM 646 N N . ARG A 1 84 ? -21.258 1.229 26.197 1.00 88.88 84 ARG A N 1
ATOM 647 C CA . ARG A 1 84 ? -20.981 0.538 24.927 1.00 88.88 84 ARG A CA 1
ATOM 648 C C . ARG A 1 84 ? -20.970 1.463 23.716 1.00 88.88 84 ARG A C 1
ATOM 650 O O . ARG A 1 84 ? -20.165 1.245 22.815 1.00 88.88 84 ARG A O 1
ATOM 657 N N . GLN A 1 85 ? -21.819 2.494 23.697 1.00 89.88 85 GLN A N 1
ATOM 658 C CA . GLN A 1 85 ? -21.814 3.465 22.601 1.00 89.88 85 GLN A CA 1
ATOM 659 C C . GLN A 1 85 ? -20.497 4.247 22.567 1.00 89.88 85 GLN A C 1
ATOM 661 O O . GLN A 1 85 ? -19.862 4.316 21.525 1.00 89.88 85 GLN A O 1
ATOM 666 N N . ARG A 1 86 ? -20.025 4.733 23.723 1.00 91.06 86 ARG A N 1
ATOM 667 C CA . ARG A 1 86 ? -18.744 5.453 23.815 1.00 91.06 86 ARG A CA 1
ATOM 668 C C . ARG A 1 86 ? -17.566 4.582 23.381 1.00 91.06 86 ARG A C 1
ATOM 670 O O . ARG A 1 86 ? -16.655 5.069 22.725 1.00 91.06 86 ARG A O 1
ATOM 677 N N . ILE A 1 87 ? -17.595 3.294 23.724 1.00 93.00 87 ILE A N 1
ATOM 678 C CA . ILE A 1 87 ? -16.562 2.326 23.324 1.00 93.00 87 ILE A CA 1
ATOM 679 C C . ILE A 1 87 ? -16.566 2.106 21.813 1.00 93.00 87 ILE A C 1
ATOM 681 O O . ILE A 1 87 ? -15.502 2.067 21.200 1.00 93.00 87 ILE A O 1
ATOM 685 N N . ARG A 1 88 ? -17.752 2.002 21.207 1.00 93.00 88 ARG A N 1
ATOM 686 C CA . ARG A 1 88 ? -17.895 1.912 19.754 1.00 93.00 88 ARG A CA 1
ATOM 687 C C . ARG A 1 88 ? -17.366 3.165 19.062 1.00 93.00 88 ARG A C 1
ATOM 689 O O . ARG A 1 88 ? -16.539 3.038 18.167 1.00 93.00 88 ARG A O 1
ATOM 696 N N . ASP A 1 89 ? -17.781 4.346 19.511 1.00 94.31 89 ASP A N 1
ATOM 697 C CA . ASP A 1 89 ? -17.348 5.620 18.926 1.00 94.31 89 ASP A CA 1
ATOM 698 C C . ASP A 1 89 ? -15.820 5.781 19.025 1.00 94.31 89 ASP A C 1
ATOM 700 O O . ASP A 1 89 ? -15.163 6.220 18.079 1.00 94.31 89 ASP A O 1
ATOM 704 N N . GLN A 1 90 ? -15.227 5.371 20.153 1.00 95.12 90 GLN A N 1
ATOM 705 C CA . GLN A 1 90 ? -13.778 5.397 20.344 1.00 95.12 90 GLN A CA 1
ATOM 706 C C . GLN A 1 90 ? -13.050 4.402 19.430 1.00 95.12 90 GLN A C 1
ATOM 708 O O . GLN A 1 90 ? -12.007 4.745 18.873 1.00 95.12 90 GLN A O 1
ATOM 713 N N . TYR A 1 91 ? -13.583 3.189 19.261 1.00 96.25 91 TYR A N 1
ATOM 714 C CA . TYR A 1 91 ? -13.033 2.203 18.329 1.00 96.25 91 TYR A CA 1
ATOM 715 C C . TYR A 1 91 ? -13.073 2.718 16.885 1.00 96.25 91 TYR A C 1
ATOM 717 O O . TYR A 1 91 ? -12.043 2.714 16.212 1.00 96.25 91 TYR A O 1
ATOM 725 N N . GLU A 1 92 ? -14.218 3.237 16.434 1.00 96.69 92 GLU A N 1
ATOM 726 C CA . GLU A 1 92 ? -14.382 3.787 15.082 1.00 96.69 92 GLU A CA 1
ATOM 727 C C . GLU A 1 92 ? -13.431 4.970 14.837 1.00 96.69 92 GLU A C 1
ATOM 729 O O . GLU A 1 92 ? -12.783 5.044 13.789 1.00 96.69 92 GLU A O 1
ATOM 734 N N . LYS A 1 93 ? -13.268 5.857 15.829 1.00 97.69 93 LYS A N 1
ATOM 735 C CA . LYS A 1 93 ? -12.295 6.955 15.776 1.00 97.69 93 LYS A CA 1
ATOM 736 C C . LYS A 1 93 ? -10.860 6.440 15.633 1.00 97.69 93 LYS A C 1
ATOM 738 O O . LYS A 1 93 ? -10.147 6.882 14.735 1.00 97.69 93 LYS A O 1
ATOM 743 N N . ASN A 1 94 ? -10.446 5.497 16.478 1.00 97.50 94 ASN A N 1
ATOM 744 C CA . ASN A 1 94 ? -9.088 4.949 16.452 1.00 97.50 94 ASN A CA 1
ATOM 745 C C . ASN A 1 94 ? -8.793 4.212 15.137 1.00 97.50 94 ASN A C 1
ATOM 747 O O . ASN A 1 94 ? -7.701 4.341 14.584 1.00 97.50 94 ASN A O 1
ATOM 751 N N . LEU A 1 95 ? -9.769 3.461 14.616 1.00 96.69 95 LEU A N 1
ATOM 752 C CA . LEU A 1 95 ? -9.650 2.764 13.338 1.00 96.69 95 LEU A CA 1
ATOM 753 C C . LEU A 1 95 ? -9.503 3.752 12.176 1.00 96.69 95 LEU A C 1
ATOM 755 O O . LEU A 1 95 ? -8.673 3.555 11.281 1.00 96.69 95 LEU A O 1
ATOM 759 N N . LYS A 1 96 ? -10.281 4.841 12.199 1.00 96.88 96 LYS A N 1
ATOM 760 C CA . LYS A 1 96 ? -10.165 5.916 11.214 1.00 96.88 96 LYS A CA 1
ATOM 761 C C . LYS A 1 96 ? -8.797 6.592 11.277 1.00 96.88 96 LYS A C 1
ATOM 763 O O . LYS A 1 96 ? -8.177 6.772 10.234 1.00 96.88 96 LYS A O 1
ATOM 768 N N . GLU A 1 97 ? -8.306 6.926 12.467 1.00 97.56 97 GLU A N 1
ATOM 769 C CA . GLU A 1 97 ? -6.981 7.533 12.642 1.00 97.56 97 GLU A CA 1
ATOM 770 C C . GLU A 1 97 ? -5.857 6.613 12.147 1.00 97.56 97 GLU A C 1
ATOM 772 O O . GLU A 1 97 ? -4.954 7.074 11.445 1.00 97.56 97 GLU A O 1
ATOM 777 N N . ALA A 1 98 ? -5.937 5.309 12.440 1.00 97.38 98 ALA A N 1
ATOM 778 C CA . ALA A 1 98 ? -4.996 4.319 11.922 1.00 97.38 98 ALA A CA 1
ATOM 779 C C . ALA A 1 98 ? -5.022 4.277 10.386 1.00 97.38 98 ALA A C 1
ATOM 781 O O . ALA A 1 98 ? -3.977 4.392 9.749 1.00 97.38 98 ALA A O 1
ATOM 782 N N . THR A 1 99 ? -6.217 4.202 9.792 1.00 97.12 99 THR A N 1
ATOM 783 C CA . THR A 1 99 ? -6.411 4.197 8.333 1.00 97.12 99 THR A CA 1
ATOM 784 C C . THR A 1 99 ? -5.847 5.463 7.684 1.00 97.12 99 THR A C 1
ATOM 786 O O . THR A 1 99 ? -5.048 5.379 6.750 1.00 97.12 99 THR A O 1
ATOM 789 N N . ASP A 1 100 ? -6.219 6.640 8.194 1.00 97.38 100 ASP A N 1
ATOM 790 C CA . ASP A 1 100 ? -5.784 7.932 7.659 1.00 97.38 100 ASP A CA 1
ATOM 791 C C . ASP A 1 100 ? -4.259 8.088 7.767 1.00 97.38 100 ASP A C 1
ATOM 793 O O . ASP A 1 100 ? -3.621 8.577 6.831 1.00 97.38 100 ASP A O 1
ATOM 797 N N . SER A 1 101 ? -3.659 7.638 8.876 1.00 97.56 101 SER A N 1
ATOM 798 C CA . SER A 1 101 ? -2.206 7.666 9.051 1.00 97.56 101 SER A CA 1
ATOM 799 C C . SER A 1 101 ? -1.496 6.739 8.070 1.00 97.56 101 SER A C 1
ATOM 801 O O . SER A 1 101 ? -0.527 7.159 7.448 1.00 97.56 101 SER A O 1
ATOM 803 N N . THR A 1 102 ? -1.978 5.509 7.880 1.00 98.06 102 THR A N 1
ATOM 804 C CA . THR A 1 102 ? -1.403 4.563 6.911 1.00 98.06 102 THR A CA 1
ATOM 805 C C . THR A 1 102 ? -1.488 5.107 5.486 1.00 98.06 102 THR A C 1
ATOM 807 O O . THR A 1 102 ? -0.507 5.073 4.743 1.00 98.06 102 THR A O 1
ATOM 810 N N . VAL A 1 103 ? -2.638 5.667 5.101 1.00 97.94 103 VAL A N 1
ATOM 811 C CA . VAL A 1 103 ? -2.824 6.266 3.773 1.00 97.94 103 VAL A CA 1
ATOM 812 C C . VAL A 1 103 ? -1.916 7.480 3.575 1.00 97.94 103 VAL A C 1
ATOM 814 O O . VAL A 1 103 ? -1.350 7.646 2.492 1.00 97.94 103 VAL A O 1
ATOM 817 N N . ARG A 1 104 ? -1.752 8.325 4.598 1.00 97.75 104 ARG A N 1
ATOM 818 C CA . ARG A 1 104 ? -0.820 9.459 4.561 1.00 97.75 104 ARG A CA 1
ATOM 819 C C . ARG A 1 104 ? 0.623 8.986 4.393 1.00 97.75 104 ARG A C 1
ATOM 821 O O . ARG A 1 104 ? 1.295 9.453 3.479 1.00 97.75 104 ARG A O 1
ATOM 828 N N . ASP A 1 105 ? 1.059 8.016 5.190 1.00 97.69 105 ASP A N 1
ATOM 829 C CA . ASP A 1 105 ? 2.409 7.454 5.121 1.00 97.69 105 ASP A CA 1
ATOM 830 C C . ASP A 1 105 ? 2.721 6.889 3.731 1.00 97.69 105 ASP A C 1
ATOM 832 O O . ASP A 1 105 ? 3.792 7.148 3.181 1.00 97.69 105 ASP A O 1
ATOM 836 N N . TYR A 1 106 ? 1.772 6.174 3.124 1.00 98.25 106 TYR A N 1
ATOM 837 C CA . TYR A 1 106 ? 1.911 5.703 1.748 1.00 98.25 106 TYR A CA 1
ATOM 838 C C . TYR A 1 106 ? 2.063 6.865 0.753 1.00 98.25 106 TYR A C 1
ATOM 840 O O . TYR A 1 106 ? 2.971 6.853 -0.082 1.00 98.25 106 TYR A O 1
ATOM 848 N N . LYS A 1 107 ? 1.195 7.883 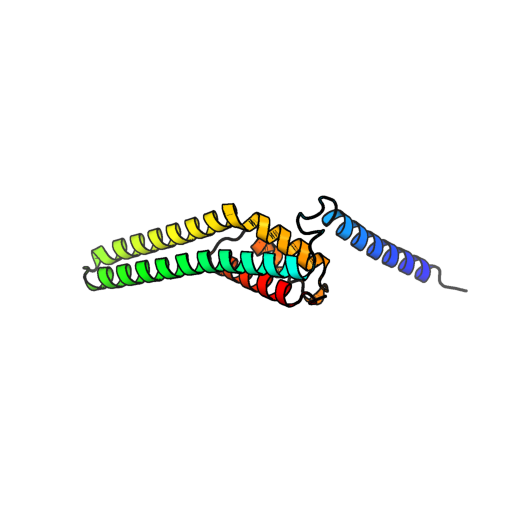0.850 1.00 97.19 107 LYS A N 1
ATOM 849 C CA . LYS A 1 107 ? 1.212 9.062 -0.033 1.00 97.19 107 LYS A CA 1
ATOM 850 C C . LYS A 1 107 ? 2.528 9.823 0.033 1.00 97.19 107 LYS A C 1
ATOM 852 O O . LYS A 1 107 ? 3.046 10.221 -1.005 1.00 97.19 107 LYS A O 1
ATOM 857 N N . GLU A 1 108 ? 3.054 10.014 1.233 1.00 97.19 108 GLU A N 1
ATOM 858 C CA . GLU A 1 108 ? 4.271 10.790 1.457 1.00 97.19 108 GLU A CA 1
ATOM 859 C C . GLU A 1 108 ? 5.529 10.017 1.060 1.00 97.19 108 GLU A C 1
ATOM 861 O O . GLU A 1 108 ? 6.453 10.598 0.496 1.00 97.19 108 GLU A O 1
ATOM 866 N N . LYS A 1 109 ? 5.575 8.708 1.337 1.00 97.62 109 LYS A N 1
ATOM 867 C CA . LYS A 1 109 ? 6.824 7.936 1.257 1.00 97.62 109 LYS A CA 1
ATOM 868 C C . LYS A 1 109 ? 6.942 7.070 0.006 1.00 97.62 109 LYS A C 1
ATOM 870 O O . LYS A 1 109 ? 8.058 6.803 -0.422 1.00 97.62 109 LYS A O 1
ATOM 875 N N . LEU A 1 110 ? 5.827 6.589 -0.552 1.00 97.81 110 LEU A N 1
ATOM 876 C CA . LEU A 1 110 ? 5.837 5.495 -1.537 1.00 97.81 110 LEU A CA 1
ATOM 877 C C . LEU A 1 110 ? 5.064 5.808 -2.825 1.00 97.81 110 LEU A C 1
ATOM 879 O O . LEU A 1 110 ? 5.332 5.197 -3.860 1.00 97.81 110 LEU A O 1
ATOM 883 N N . LEU A 1 111 ? 4.125 6.755 -2.804 1.00 96.19 111 LEU A N 1
ATOM 884 C CA . LEU A 1 111 ? 3.240 7.029 -3.939 1.00 96.19 111 LEU A CA 1
ATOM 885 C C . LEU A 1 111 ? 3.983 7.486 -5.199 1.00 96.19 111 LE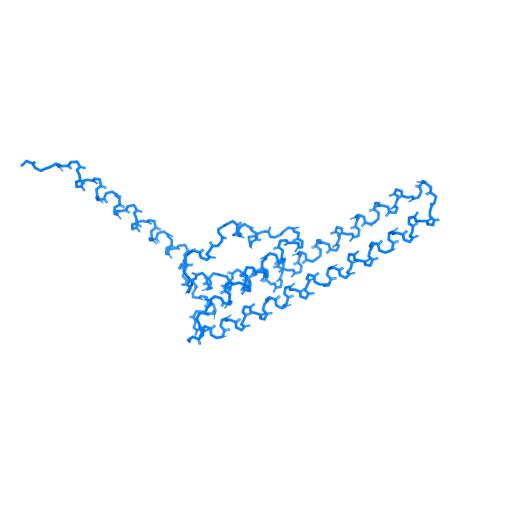U A C 1
ATOM 887 O O . LEU A 1 111 ? 3.716 6.973 -6.286 1.00 96.19 111 LEU A O 1
ATOM 891 N N . ALA A 1 112 ? 4.904 8.443 -5.067 1.00 95.00 112 ALA A N 1
ATOM 892 C CA . ALA A 1 112 ? 5.652 8.974 -6.207 1.00 95.00 112 ALA A CA 1
ATOM 893 C C . ALA A 1 112 ? 6.501 7.881 -6.882 1.00 95.00 112 ALA A C 1
ATOM 895 O O . ALA A 1 112 ? 6.472 7.732 -8.107 1.00 95.00 112 ALA A O 1
ATOM 896 N N . GLU A 1 113 ? 7.189 7.068 -6.076 1.00 95.94 113 GLU A N 1
ATOM 897 C CA . GLU A 1 113 ? 7.973 5.926 -6.553 1.00 95.94 113 GLU A CA 1
ATOM 898 C C . GLU A 1 113 ? 7.067 4.891 -7.242 1.00 95.94 113 GLU A C 1
ATOM 900 O O . GLU A 1 113 ? 7.340 4.478 -8.366 1.00 95.94 113 GLU A O 1
ATOM 905 N N . SER A 1 114 ? 5.917 4.569 -6.640 1.00 97.06 114 SER A N 1
ATOM 906 C CA . SER A 1 114 ? 4.931 3.627 -7.193 1.00 97.06 114 SER A CA 1
ATOM 907 C C . SER A 1 114 ? 4.389 4.052 -8.552 1.00 97.06 114 SER A C 1
ATOM 909 O O . SER A 1 114 ? 4.303 3.227 -9.463 1.00 97.06 114 SER A O 1
ATOM 911 N N . LYS A 1 115 ? 4.059 5.339 -8.724 1.00 95.19 115 LYS A N 1
ATOM 912 C CA . LYS A 1 115 ? 3.629 5.884 -10.021 1.00 95.19 115 LYS A CA 1
ATOM 913 C C . LYS A 1 115 ? 4.728 5.758 -11.075 1.00 95.19 115 LYS A C 1
ATOM 915 O O . LYS A 1 115 ? 4.457 5.337 -12.197 1.00 95.19 115 LYS A O 1
ATOM 920 N N . THR A 1 116 ? 5.958 6.093 -10.698 1.00 94.94 116 THR A N 1
ATOM 921 C CA . THR A 1 116 ? 7.107 6.128 -11.609 1.00 94.94 116 THR A CA 1
ATOM 922 C C . THR A 1 116 ? 7.514 4.724 -12.057 1.00 94.94 116 THR A C 1
ATOM 924 O O . THR A 1 116 ? 7.677 4.475 -13.252 1.00 94.94 116 THR A O 1
ATOM 927 N N . VAL A 1 117 ? 7.599 3.779 -11.116 1.00 95.88 117 VAL A N 1
ATOM 928 C CA . VAL A 1 117 ? 7.877 2.365 -11.401 1.00 95.88 117 VAL A CA 1
ATOM 929 C C . VAL A 1 117 ? 6.773 1.763 -12.270 1.00 95.88 117 VAL A C 1
ATOM 931 O O . VAL A 1 117 ? 7.078 1.114 -13.268 1.00 95.88 117 VAL A O 1
ATOM 934 N N . ARG A 1 118 ? 5.490 2.014 -11.966 1.00 95.44 118 ARG A N 1
ATOM 935 C CA . ARG A 1 118 ? 4.372 1.532 -12.798 1.00 95.44 118 ARG A CA 1
ATOM 936 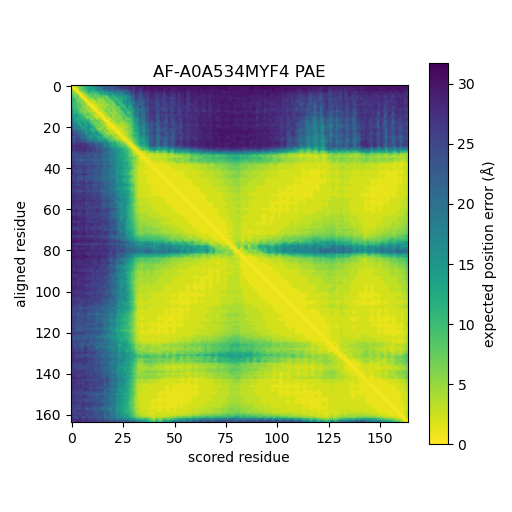C C . ARG A 1 118 ? 4.429 2.077 -14.223 1.00 95.44 118 ARG A C 1
ATOM 938 O O . ARG A 1 118 ? 4.212 1.318 -15.163 1.00 95.44 118 ARG A O 1
ATOM 945 N N . ALA A 1 119 ? 4.716 3.367 -14.392 1.00 93.31 119 ALA A N 1
ATOM 946 C CA . ALA A 1 119 ? 4.831 3.976 -15.714 1.00 93.31 119 ALA A CA 1
ATOM 947 C C . ALA A 1 119 ? 5.953 3.328 -16.540 1.00 93.31 119 ALA A C 1
ATOM 949 O O . ALA A 1 119 ? 5.741 3.008 -17.709 1.00 93.31 119 ALA A O 1
ATOM 950 N N . GLU A 1 120 ? 7.110 3.070 -15.923 1.00 95.06 120 GLU A N 1
ATOM 951 C CA . GLU A 1 120 ? 8.222 2.393 -16.594 1.00 95.06 120 GLU A CA 1
ATOM 952 C C . GLU A 1 120 ? 7.901 0.924 -16.910 1.00 95.06 120 GLU A C 1
ATOM 954 O O . GLU A 1 120 ? 8.203 0.452 -18.005 1.00 95.06 120 GLU A O 1
ATOM 959 N N . LEU A 1 121 ? 7.225 0.207 -16.007 1.00 94.94 121 LEU A N 1
ATOM 960 C CA . LEU A 1 121 ? 6.752 -1.156 -16.265 1.00 94.94 121 LEU A CA 1
ATOM 961 C C . LEU A 1 121 ? 5.785 -1.195 -17.455 1.00 94.94 121 LEU A C 1
ATOM 963 O O . LEU A 1 121 ? 5.960 -2.010 -18.358 1.00 94.94 121 LEU A O 1
ATOM 967 N N . HIS A 1 122 ? 4.816 -0.279 -17.511 1.00 93.56 122 HIS A N 1
ATOM 968 C CA . HIS A 1 122 ? 3.903 -0.154 -18.651 1.00 93.56 122 HIS A CA 1
ATOM 969 C C . HIS A 1 122 ? 4.626 0.185 -19.965 1.00 93.56 122 HIS A C 1
ATOM 971 O O . HIS A 1 122 ? 4.181 -0.205 -21.039 1.00 93.56 122 HIS A O 1
ATOM 977 N N . ARG A 1 123 ? 5.757 0.895 -19.914 1.00 92.31 123 ARG A N 1
ATOM 978 C CA . ARG A 1 123 ? 6.544 1.206 -21.117 1.00 92.31 123 ARG A CA 1
ATOM 979 C C . ARG A 1 123 ? 7.176 -0.042 -21.740 1.00 92.31 123 ARG A C 1
ATOM 981 O O . ARG A 1 123 ? 7.372 -0.087 -22.950 1.00 92.31 123 ARG A O 1
ATOM 988 N N . ARG A 1 124 ? 7.518 -1.039 -20.917 1.00 93.38 124 ARG A N 1
ATOM 989 C CA . ARG A 1 124 ? 8.248 -2.252 -21.334 1.00 93.38 124 ARG A CA 1
ATOM 990 C C . ARG A 1 124 ? 7.353 -3.461 -21.570 1.00 93.38 124 ARG A C 1
ATOM 992 O O . ARG A 1 124 ? 7.792 -4.436 -22.176 1.00 93.38 124 ARG A O 1
ATOM 999 N N . LEU A 1 125 ? 6.128 -3.424 -21.058 1.00 93.31 125 LEU A N 1
ATOM 1000 C CA . LEU A 1 125 ? 5.202 -4.545 -21.097 1.00 93.31 125 LEU A CA 1
ATOM 1001 C C . LEU A 1 125 ? 4.140 -4.369 -22.190 1.00 93.31 125 LEU A C 1
ATOM 1003 O O . LEU A 1 125 ? 3.804 -3.250 -22.571 1.00 93.31 125 LEU A O 1
ATOM 1007 N N . PRO A 1 126 ? 3.575 -5.475 -22.703 1.00 91.81 126 PRO A N 1
ATOM 1008 C CA . PRO A 1 126 ? 2.454 -5.408 -23.631 1.00 91.81 126 PRO A CA 1
ATOM 1009 C C . PRO A 1 126 ? 1.215 -4.746 -23.009 1.00 91.81 126 PRO A C 1
ATOM 1011 O O . PRO A 1 126 ? 0.835 -5.078 -21.885 1.00 91.81 126 PRO A O 1
ATOM 1014 N N . GLU A 1 127 ? 0.493 -3.940 -23.797 1.00 87.88 127 GLU A N 1
ATOM 1015 C CA . GLU A 1 127 ? -0.691 -3.189 -23.339 1.00 87.88 127 GLU A CA 1
ATOM 1016 C C . GLU A 1 127 ? -1.786 -4.053 -22.695 1.00 87.88 127 GLU A C 1
ATOM 1018 O O . GLU A 1 127 ? -2.509 -3.585 -21.822 1.00 87.88 127 GLU A O 1
ATOM 1023 N N . ARG A 1 128 ? -1.898 -5.333 -23.073 1.00 89.19 128 ARG A N 1
ATOM 1024 C CA . ARG A 1 128 ? -2.863 -6.279 -22.476 1.00 89.19 128 ARG A CA 1
ATOM 1025 C C . ARG A 1 128 ? -2.670 -6.495 -20.970 1.00 89.19 128 ARG A C 1
ATOM 1027 O O . ARG A 1 128 ? -3.580 -6.990 -20.314 1.00 89.19 128 ARG A O 1
ATOM 1034 N N . LEU A 1 129 ? -1.482 -6.192 -20.442 1.00 88.31 129 LEU A N 1
ATOM 1035 C CA . LEU A 1 129 ? -1.185 -6.266 -19.011 1.00 88.31 129 LEU A CA 1
ATOM 1036 C C . LEU A 1 129 ? -1.516 -4.957 -18.287 1.00 88.31 129 LEU A C 1
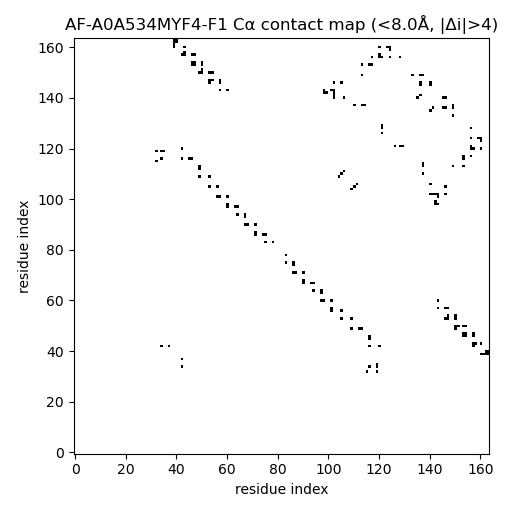ATOM 1038 O O . LEU A 1 129 ? -1.571 -4.941 -17.061 1.00 88.31 129 LEU A O 1
ATOM 1042 N N . HIS A 1 130 ? -1.767 -3.869 -19.020 1.00 87.88 130 HIS A N 1
ATOM 1043 C CA . HIS A 1 130 ? -2.118 -2.588 -18.427 1.00 87.88 130 HIS A CA 1
ATOM 1044 C C . HIS A 1 130 ? -3.546 -2.664 -17.899 1.00 87.88 130 HIS A C 1
ATOM 1046 O O . HIS A 1 130 ? -4.489 -2.956 -18.633 1.00 87.88 130 HIS A O 1
ATOM 1052 N N . ARG A 1 131 ? -3.712 -2.372 -16.611 1.00 85.31 131 ARG A N 1
ATOM 1053 C CA . ARG A 1 131 ? -5.014 -2.340 -15.941 1.00 85.31 131 ARG A CA 1
ATOM 1054 C C . ARG A 1 131 ? -5.486 -0.888 -15.810 1.00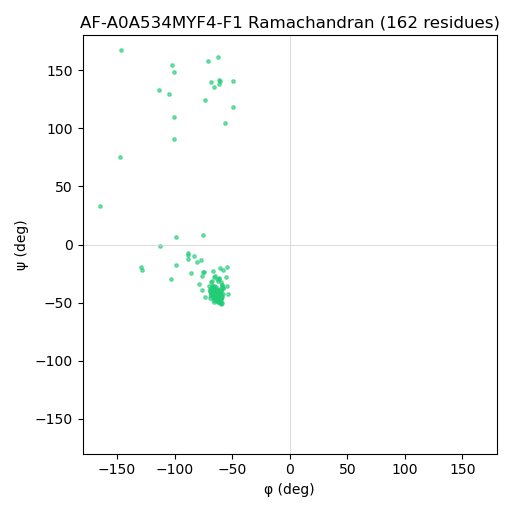 85.31 131 ARG A C 1
ATOM 1056 O O . ARG A 1 131 ? -5.134 -0.218 -14.833 1.00 85.31 131 ARG A O 1
ATOM 1063 N N . PRO A 1 132 ? -6.246 -0.344 -16.784 1.00 79.25 132 PRO A N 1
ATOM 1064 C CA . PRO A 1 132 ? -6.620 1.074 -16.799 1.00 79.25 132 PRO A CA 1
ATOM 1065 C C . PRO A 1 132 ? -7.531 1.460 -15.629 1.00 79.25 132 PRO A C 1
ATOM 1067 O O . PRO A 1 132 ? -7.497 2.598 -15.163 1.00 79.25 132 PRO A O 1
ATOM 1070 N N . ASN A 1 133 ? -8.307 0.508 -15.109 1.00 81.06 133 ASN A N 1
ATOM 1071 C CA . ASN A 1 133 ? -9.134 0.676 -13.916 1.00 81.06 133 ASN A CA 1
ATOM 1072 C C . ASN A 1 133 ? -8.308 1.002 -12.659 1.00 81.06 133 ASN A C 1
ATOM 1074 O O . ASN A 1 133 ? -8.803 1.716 -11.789 1.00 81.06 133 ASN A O 1
ATOM 1078 N N . LEU A 1 134 ? -7.051 0.553 -12.583 1.00 87.12 134 LEU A N 1
ATOM 1079 C CA . LEU A 1 134 ? -6.181 0.811 -11.434 1.00 87.12 134 LEU A CA 1
ATOM 1080 C C . LEU A 1 134 ? -5.545 2.203 -11.462 1.00 87.12 134 LEU A C 1
ATOM 1082 O O . LEU A 1 134 ? -5.086 2.682 -10.431 1.00 87.12 134 LEU A O 1
ATOM 1086 N N . SER A 1 135 ? -5.570 2.912 -12.595 1.00 84.38 135 SER A N 1
ATOM 1087 C CA . SER A 1 135 ? -4.951 4.241 -12.689 1.00 84.38 135 SER A CA 1
ATOM 1088 C C . SER A 1 135 ? -5.539 5.241 -11.690 1.00 84.38 135 SER A C 1
ATOM 1090 O O . SER A 1 135 ? -4.797 6.029 -11.118 1.00 84.38 135 SER A O 1
ATOM 1092 N N . LYS A 1 136 ? -6.844 5.162 -11.396 1.00 88.00 136 LYS A N 1
ATOM 1093 C CA . LYS A 1 136 ? -7.484 6.020 -10.381 1.00 88.00 136 LYS A CA 1
ATOM 1094 C C . LYS A 1 136 ? -6.953 5.761 -8.967 1.00 88.00 136 LYS A C 1
ATOM 1096 O O . LYS A 1 136 ? -6.788 6.707 -8.202 1.00 88.00 136 LYS A O 1
ATOM 1101 N N . ILE A 1 137 ? -6.657 4.501 -8.651 1.00 91.06 137 ILE A N 1
ATOM 1102 C CA . ILE A 1 137 ? -6.150 4.086 -7.338 1.00 91.06 137 ILE A CA 1
ATOM 1103 C C . ILE A 1 137 ? -4.734 4.629 -7.123 1.00 91.06 137 ILE A C 1
ATOM 1105 O O . ILE A 1 137 ? -4.434 5.161 -6.058 1.00 91.06 137 ILE A O 1
ATOM 1109 N N . TYR A 1 138 ? -3.891 4.596 -8.161 1.00 91.69 138 TYR A N 1
ATOM 1110 C CA . TYR A 1 138 ? -2.574 5.236 -8.116 1.00 91.69 138 TYR A CA 1
ATOM 1111 C C . TYR A 1 138 ? -2.658 6.758 -8.007 1.00 91.69 138 TYR A C 1
ATOM 1113 O O . TYR A 1 138 ? -1.742 7.356 -7.466 1.00 91.69 138 TYR A O 1
ATOM 1121 N N . GLU A 1 139 ? -3.710 7.418 -8.496 1.00 90.38 139 GLU A N 1
ATOM 1122 C CA . GLU A 1 139 ? -3.824 8.875 -8.371 1.00 90.38 139 GLU A CA 1
ATOM 1123 C C . GLU A 1 139 ? -4.171 9.326 -6.955 1.00 90.38 139 GLU A C 1
ATOM 1125 O O . GLU A 1 139 ? -3.571 10.272 -6.436 1.00 90.38 139 GLU A O 1
ATOM 1130 N N . LYS A 1 140 ? -5.136 8.656 -6.323 1.00 91.56 140 LYS A N 1
ATOM 1131 C CA . LYS A 1 140 ? -5.656 9.065 -5.020 1.00 91.56 140 LYS A CA 1
ATOM 1132 C C . LYS A 1 140 ? -6.085 7.848 -4.194 1.00 91.56 140 LYS A C 1
ATOM 1134 O O . LYS A 1 140 ? -7.285 7.646 -4.019 1.00 91.56 140 LYS A O 1
ATOM 1139 N N . PRO A 1 141 ? -5.133 7.084 -3.633 1.00 92.44 141 PRO A N 1
ATOM 1140 C CA . PRO A 1 141 ? -5.465 6.021 -2.694 1.00 92.44 141 PRO A CA 1
ATOM 1141 C C . PRO A 1 141 ? -6.156 6.631 -1.467 1.00 92.44 141 PRO A C 1
ATOM 1143 O O . PRO A 1 141 ? -5.787 7.712 -0.982 1.00 92.44 141 PRO A O 1
ATOM 1146 N N . SER A 1 142 ? -7.192 5.963 -0.990 1.00 91.94 142 SER A N 1
ATOM 1147 C CA . SER A 1 142 ? -8.128 6.469 0.011 1.00 91.94 142 SER A CA 1
ATOM 1148 C C . SER A 1 142 ? -8.341 5.512 1.180 1.00 91.94 142 SER A C 1
ATOM 1150 O O . SER A 1 142 ? -8.725 5.966 2.255 1.00 91.94 142 SER A O 1
ATOM 1152 N N . PHE A 1 143 ? -8.018 4.230 1.016 1.00 93.81 143 PHE A N 1
ATOM 1153 C CA . PHE A 1 143 ? -8.066 3.226 2.078 1.00 93.81 143 PHE A CA 1
ATOM 1154 C C . PHE A 1 143 ? -6.963 2.170 1.904 1.00 93.81 143 PHE A C 1
ATOM 1156 O O . PHE A 1 143 ? -6.314 2.092 0.863 1.00 93.81 143 PHE A O 1
ATOM 1163 N N . VAL A 1 144 ? -6.728 1.352 2.934 1.00 95.69 144 VAL A N 1
ATOM 1164 C CA . VAL A 1 144 ? -5.578 0.427 2.974 1.00 95.69 144 VAL A CA 1
ATOM 1165 C C . VAL A 1 144 ? -5.671 -0.692 1.931 1.00 95.69 144 VAL A C 1
ATOM 1167 O O . VAL A 1 144 ? -4.675 -0.997 1.286 1.00 95.69 144 VAL A O 1
ATOM 1170 N N . MET A 1 145 ? -6.864 -1.227 1.666 1.00 96.06 145 MET A N 1
ATOM 1171 C CA . MET A 1 145 ? -7.067 -2.229 0.605 1.00 96.06 145 MET A CA 1
ATOM 1172 C C . MET A 1 145 ? -6.682 -1.704 -0.796 1.00 96.06 145 MET A C 1
ATOM 1174 O O . MET A 1 145 ? -6.175 -2.456 -1.619 1.00 96.06 145 MET A O 1
ATOM 1178 N N . GLU A 1 146 ? -6.848 -0.409 -1.082 1.00 96.31 146 GLU A N 1
ATOM 1179 C CA . GLU A 1 146 ? -6.373 0.194 -2.339 1.00 96.31 146 GLU A CA 1
ATOM 1180 C C . GLU A 1 146 ? -4.841 0.177 -2.447 1.00 96.31 146 GLU A C 1
ATOM 1182 O O . GLU A 1 146 ? -4.295 -0.022 -3.530 1.00 96.31 146 GLU A O 1
ATOM 1187 N N . ILE A 1 147 ? -4.146 0.354 -1.323 1.00 97.94 147 ILE A N 1
ATOM 1188 C CA . ILE A 1 147 ? -2.682 0.301 -1.242 1.00 97.94 147 ILE A CA 1
ATOM 1189 C C . ILE A 1 147 ? -2.183 -1.135 -1.459 1.00 97.94 147 ILE A C 1
ATOM 1191 O O . ILE A 1 147 ? -1.187 -1.346 -2.149 1.00 97.94 147 ILE A O 1
ATOM 1195 N N . GLU A 1 148 ? -2.898 -2.126 -0.930 1.00 97.69 148 GLU A N 1
ATOM 1196 C CA . GLU A 1 148 ? -2.611 -3.541 -1.177 1.00 97.69 148 GLU A CA 1
ATOM 1197 C C . GLU A 1 148 ? -2.788 -3.909 -2.658 1.00 97.69 148 GLU A C 1
ATOM 1199 O O . GLU A 1 148 ? -1.892 -4.500 -3.258 1.00 97.69 148 GLU A O 1
ATOM 1204 N N . ILE A 1 149 ? -3.865 -3.438 -3.297 1.00 97.38 149 ILE A N 1
ATOM 1205 C CA . ILE A 1 149 ? -4.087 -3.616 -4.741 1.00 97.38 149 ILE A CA 1
ATOM 1206 C C . ILE A 1 149 ? -2.933 -3.026 -5.570 1.00 97.38 149 ILE A C 1
ATOM 1208 O O . ILE A 1 149 ? -2.546 -3.605 -6.586 1.00 97.38 149 ILE A O 1
ATOM 1212 N N . ILE A 1 150 ? -2.364 -1.888 -5.152 1.00 97.44 150 ILE A N 1
ATOM 1213 C CA . ILE A 1 150 ? -1.176 -1.311 -5.800 1.00 97.44 150 ILE A CA 1
ATOM 1214 C C . ILE A 1 150 ? 0.030 -2.254 -5.680 1.00 97.44 150 ILE A C 1
ATOM 1216 O O . ILE A 1 150 ? 0.752 -2.445 -6.662 1.00 97.44 150 ILE A O 1
ATOM 1220 N N . ALA A 1 151 ? 0.261 -2.854 -4.510 1.00 98.12 151 ALA A N 1
ATOM 1221 C CA . ALA A 1 151 ? 1.347 -3.816 -4.332 1.00 98.12 151 ALA A CA 1
ATOM 1222 C C . ALA A 1 151 ? 1.177 -5.031 -5.258 1.00 98.12 151 ALA A C 1
ATOM 1224 O O . ALA A 1 151 ? 2.134 -5.442 -5.914 1.00 98.12 151 ALA A O 1
ATOM 1225 N N . ASP A 1 152 ? -0.040 -5.558 -5.366 1.00 97.62 152 ASP A N 1
ATOM 1226 C CA . ASP A 1 152 ? -0.337 -6.699 -6.234 1.00 97.62 152 ASP A CA 1
ATOM 1227 C C . ASP A 1 152 ? -0.165 -6.366 -7.723 1.00 97.62 152 ASP A C 1
ATOM 1229 O O . ASP A 1 152 ? 0.357 -7.185 -8.485 1.00 97.62 152 ASP A O 1
ATOM 1233 N N . ASP A 1 153 ? -0.552 -5.159 -8.152 1.00 97.38 153 ASP A N 1
ATOM 1234 C CA . ASP A 1 153 ? -0.334 -4.686 -9.526 1.00 97.38 153 ASP A CA 1
ATOM 1235 C C . ASP A 1 153 ? 1.163 -4.575 -9.847 1.00 97.38 153 ASP A C 1
ATOM 1237 O O . ASP A 1 153 ? 1.629 -5.125 -10.846 1.00 97.38 153 ASP A O 1
ATOM 1241 N N . LEU A 1 154 ? 1.947 -3.933 -8.971 1.00 97.50 154 LEU A N 1
ATOM 1242 C CA . LEU A 1 154 ? 3.401 -3.811 -9.141 1.00 97.50 154 LEU A CA 1
ATOM 1243 C C . LEU A 1 154 ? 4.096 -5.176 -9.157 1.00 97.50 154 LEU A C 1
ATOM 1245 O O . LEU A 1 154 ? 5.001 -5.405 -9.966 1.00 97.50 154 LEU A O 1
ATOM 1249 N N . GLU A 1 155 ? 3.688 -6.098 -8.286 1.00 98.06 155 GLU A N 1
ATOM 1250 C CA . GLU A 1 155 ? 4.247 -7.446 -8.262 1.00 98.06 155 GLU A CA 1
ATOM 1251 C C . GLU A 1 155 ? 3.933 -8.198 -9.559 1.00 98.06 155 GLU A C 1
ATOM 1253 O O . GLU A 1 155 ? 4.827 -8.801 -10.155 1.00 98.06 155 GLU A O 1
ATOM 1258 N N . LEU A 1 156 ? 2.689 -8.137 -10.035 1.00 96.81 156 LEU A N 1
ATOM 1259 C CA . LEU A 1 156 ? 2.291 -8.783 -11.281 1.00 96.81 156 LEU A CA 1
ATOM 1260 C C . LE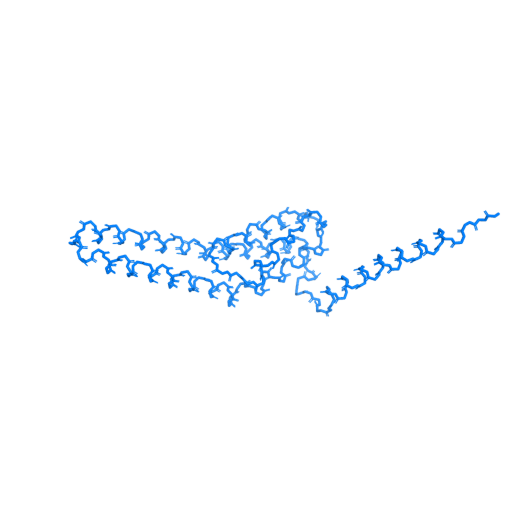U A 1 156 ? 3.068 -8.230 -12.481 1.00 96.81 156 LEU A C 1
ATOM 1262 O O . LEU A 1 156 ? 3.610 -9.000 -13.280 1.00 96.81 156 LEU A O 1
ATOM 1266 N N . LEU A 1 157 ? 3.128 -6.903 -12.610 1.00 96.50 157 LEU A N 1
ATOM 1267 C CA . LEU A 1 157 ? 3.832 -6.239 -13.704 1.00 96.50 157 LEU A CA 1
ATOM 1268 C C . LEU A 1 157 ? 5.330 -6.569 -13.663 1.00 96.50 157 LEU A C 1
ATOM 1270 O O . LEU A 1 157 ? 5.899 -6.981 -14.670 1.00 96.50 157 LEU A O 1
ATOM 1274 N N . SER A 1 158 ? 5.969 -6.484 -12.494 1.00 96.38 158 SER A N 1
ATOM 1275 C CA . SER A 1 158 ? 7.397 -6.804 -12.355 1.00 96.38 158 SER A CA 1
ATOM 1276 C C . SER A 1 158 ? 7.723 -8.267 -12.664 1.00 96.38 158 SER A C 1
ATOM 1278 O O . SER A 1 158 ? 8.715 -8.545 -13.337 1.00 96.38 158 SER A O 1
ATOM 1280 N N . LYS A 1 159 ? 6.874 -9.216 -12.248 1.00 96.06 159 LYS A N 1
ATOM 1281 C CA . LYS A 1 159 ? 7.021 -10.640 -12.599 1.00 96.06 159 LYS A CA 1
ATOM 1282 C C . LYS A 1 159 ? 6.818 -10.912 -14.088 1.00 96.06 159 LYS A C 1
ATOM 1284 O O . LYS A 1 159 ? 7.324 -11.916 -14.578 1.00 96.06 159 LYS A O 1
ATOM 1289 N N . SER A 1 160 ? 6.117 -10.026 -14.792 1.00 96.12 160 SER A N 1
ATOM 1290 C CA . SER A 1 160 ? 5.876 -10.132 -16.233 1.00 96.12 160 SER A CA 1
ATOM 1291 C C . SER A 1 160 ? 7.031 -9.599 -17.087 1.00 96.12 160 SER A C 1
ATOM 1293 O O . SER A 1 160 ? 7.014 -9.796 -18.303 1.00 96.12 160 SER A O 1
ATOM 1295 N N . LEU A 1 161 ? 8.024 -8.924 -16.490 1.00 94.12 161 LEU A N 1
ATOM 1296 C CA . LEU A 1 161 ? 9.218 -8.496 -17.216 1.00 94.12 161 LEU A CA 1
ATOM 1297 C C . LEU A 1 161 ? 10.039 -9.713 -17.677 1.00 94.12 161 LEU A C 1
ATOM 1299 O O . LEU A 1 161 ? 10.284 -10.612 -16.865 1.00 94.12 161 LEU A O 1
ATOM 1303 N N . PRO A 1 162 ? 10.521 -9.726 -18.934 1.00 90.94 162 PRO A N 1
ATOM 1304 C CA . PRO A 1 162 ? 11.474 -10.728 -19.398 1.00 90.94 162 PRO A CA 1
ATOM 1305 C C . PRO A 1 162 ? 12.770 -10.679 -18.579 1.00 90.94 162 PRO A C 1
ATOM 1307 O O . PRO A 1 162 ? 13.267 -9.592 -18.286 1.00 90.94 162 PRO A O 1
ATOM 1310 N N . ASP A 1 163 ? 13.349 -11.842 -18.273 1.00 79.75 163 ASP A N 1
ATOM 1311 C CA . ASP A 1 163 ? 14.602 -11.960 -17.503 1.00 79.75 163 ASP A CA 1
ATOM 1312 C C . ASP A 1 163 ? 15.874 -11.598 -18.309 1.00 79.75 163 ASP A C 1
ATOM 1314 O O . ASP A 1 163 ? 16.988 -11.802 -17.827 1.00 79.75 163 ASP A O 1
ATOM 1318 N N . THR A 1 164 ? 15.703 -11.075 -19.528 1.00 65.19 164 THR A N 1
ATOM 1319 C CA . THR A 1 164 ? 16.770 -10.626 -20.440 1.00 65.19 164 THR A CA 1
ATOM 1320 C C . THR A 1 164 ? 17.485 -9.378 -19.946 1.00 65.19 164 THR A C 1
ATOM 1322 O O . THR A 1 164 ? 16.774 -8.432 -19.523 1.00 65.19 164 THR A O 1
#

Sequence (164 aa):
MFTKGKTFLFLVILAGLTAAAVLRLTLYSDAASPYSSDSNKQLKSTALGLVTKIRGLVDSYNKKDRELMADYQTNYLTSRTTERQRIRDQYEKNLKEATDSTVRDYKEKLLAESKTVRAELHRRLPERLHRPNLSKIYEKPSFVMEIEIIADDLELLSKSLPDT

pLDDT: mean 84.91, std 18.45, range [39.75, 98.69]

Mean predicted aligned error: 10.29 Å

Foldseek 3Di:
DDDPVVVVVVVVVVVVVVVVVVVVVVVLDDDCQPCNPPDLVRLLVLLLVLLVVLVVLLVVLVVVLVVLVVVLVVDCVVDDPVCNVVSVVVSVVSNVVSFVVSQVCCVVPRLVVLVSSVSSLCVQDDPVLDDPVLVVLSVHPDGSVSSNVSSVSSNVSSVRRDPD